Protein AF-A0A174F7H2-F1 (afdb_monomer)

Organism: NCBI:txid338188

Mean predicted aligned error: 3.06 Å

pLDDT: mean 94.6, std 4.94, range [62.25, 98.12]

Secondary structure (DSSP, 8-state):
-HHHHHHHHHHHHHHHTT--SHHHHHSSHHHHHHHHHHHHHHHHHHHHHHHHHHHTTT--

Sequence (60 aa):
MLLFVEERINTTIERCGSVISVNDFLASPDKMDIFDATCMRLQTIGETVKNIDDLTNHEF

Solvent-accessible surface area (backbone atoms only — not comparable to full-atom values): 3451 Å² total; per-residue (Å²): 109,67,69,55,42,51,52,47,50,53,53,44,53,64,74,44,65,86,57,87,52,77,64,54,33,71,72,40,72,75,34,36,50,53,46,54,52,40,54,53,44,54,51,54,38,51,54,51,51,49,54,49,34,61,76,50,70,69,74,115

Structure (mmCIF, N/CA/C/O backbone):
data_AF-A0A174F7H2-F1
#
_entry.id   AF-A0A174F7H2-F1
#
loop_
_atom_site.group_PDB
_atom_site.id
_atom_site.type_symbol
_atom_site.label_atom_id
_atom_site.label_alt_id
_atom_site.label_comp_id
_atom_site.label_asym_id
_atom_site.label_entity_id
_atom_site.label_seq_id
_atom_site.pdbx_PDB_ins_code
_atom_site.Cartn_x
_atom_site.Cartn_y
_atom_site.Cartn_z
_atom_site.occupancy
_atom_site.B_iso_or_equiv
_atom_site.auth_seq_id
_atom_site.auth_comp_id
_atom_site.auth_asym_id
_atom_site.auth_atom_id
_atom_site.pdbx_PDB_model_num
ATOM 1 N N . MET A 1 1 ? -12.439 -1.696 9.029 1.00 86.44 1 MET A N 1
ATOM 2 C CA . MET A 1 1 ? -11.218 -0.877 8.850 1.00 86.44 1 MET A CA 1
ATOM 3 C C . MET A 1 1 ? -9.963 -1.743 8.803 1.00 86.44 1 MET A C 1
ATOM 5 O O . MET A 1 1 ? -9.221 -1.609 7.845 1.00 86.44 1 MET A O 1
ATOM 9 N N . LEU A 1 2 ? -9.764 -2.692 9.730 1.00 94.12 2 LEU A N 1
ATOM 10 C CA . LEU A 1 2 ? -8.604 -3.603 9.688 1.00 94.12 2 LEU A CA 1
ATOM 11 C C . LEU A 1 2 ? -8.536 -4.487 8.428 1.00 94.12 2 LEU A C 1
ATOM 13 O O . LEU A 1 2 ? -7.495 -4.523 7.789 1.00 94.12 2 LEU A O 1
ATOM 17 N N . LEU A 1 3 ? -9.648 -5.103 8.003 1.00 96.75 3 LEU A N 1
ATOM 18 C CA . LEU A 1 3 ? -9.691 -5.878 6.745 1.00 96.75 3 LEU A CA 1
ATOM 19 C C . LEU A 1 3 ? -9.328 -5.037 5.514 1.00 96.75 3 LEU A C 1
ATOM 21 O O . LEU A 1 3 ? -8.679 -5.516 4.595 1.00 96.75 3 LEU A O 1
ATOM 25 N N . PHE A 1 4 ? -9.728 -3.763 5.512 1.00 95.44 4 PHE A N 1
ATOM 26 C CA . PHE A 1 4 ? -9.354 -2.839 4.449 1.00 95.44 4 PHE A CA 1
ATOM 27 C C . PHE A 1 4 ? -7.843 -2.589 4.471 1.00 95.44 4 PHE A C 1
ATOM 29 O O . PHE A 1 4 ? -7.194 -2.728 3.443 1.00 95.44 4 PHE A O 1
ATOM 36 N N . VAL A 1 5 ? -7.259 -2.295 5.638 1.00 97.31 5 VAL A N 1
ATOM 37 C CA . VAL A 1 5 ? -5.800 -2.149 5.784 1.00 97.31 5 VAL A CA 1
ATOM 38 C C . VAL A 1 5 ? -5.069 -3.395 5.275 1.00 97.31 5 VAL A C 1
ATOM 40 O O . VAL A 1 5 ? -4.138 -3.271 4.482 1.00 97.31 5 VAL A O 1
ATOM 43 N N . GLU A 1 6 ? -5.529 -4.583 5.661 1.00 97.75 6 GLU A N 1
ATOM 44 C CA . GLU A 1 6 ? -4.972 -5.861 5.212 1.00 97.75 6 GLU A CA 1
ATOM 45 C C . GLU A 1 6 ? -5.035 -6.020 3.684 1.00 97.75 6 GLU A C 1
ATOM 47 O O . GLU A 1 6 ? -4.021 -6.309 3.048 1.00 97.75 6 GLU A O 1
ATOM 52 N N . GLU A 1 7 ? -6.185 -5.748 3.063 1.00 97.69 7 GLU A N 1
ATOM 53 C CA . GLU A 1 7 ? -6.342 -5.777 1.605 1.00 97.69 7 GLU A CA 1
ATOM 54 C C . GLU A 1 7 ? -5.358 -4.821 0.908 1.00 97.69 7 GLU A C 1
ATOM 56 O O . GLU A 1 7 ? -4.722 -5.172 -0.096 1.00 97.69 7 GLU A O 1
ATOM 61 N N . ARG A 1 8 ? -5.180 -3.608 1.451 1.00 97.19 8 ARG A N 1
ATOM 62 C CA . ARG A 1 8 ? -4.250 -2.618 0.894 1.00 97.19 8 ARG A CA 1
ATOM 63 C C . ARG A 1 8 ? -2.792 -3.058 1.016 1.00 97.19 8 ARG A C 1
ATOM 65 O O . ARG A 1 8 ? -2.025 -2.838 0.071 1.00 97.19 8 ARG A O 1
ATOM 72 N N . ILE A 1 9 ? -2.425 -3.692 2.129 1.00 97.50 9 ILE A N 1
ATOM 73 C CA . ILE A 1 9 ? -1.091 -4.264 2.347 1.00 97.50 9 ILE A CA 1
ATOM 74 C C . ILE A 1 9 ? -0.843 -5.393 1.346 1.00 97.50 9 ILE A C 1
ATOM 76 O O . ILE A 1 9 ? 0.138 -5.338 0.606 1.00 97.50 9 ILE A O 1
ATOM 80 N N . ASN A 1 10 ? -1.764 -6.353 1.241 1.00 97.94 10 ASN A N 1
ATOM 81 C CA . ASN A 1 10 ? -1.636 -7.490 0.327 1.00 97.94 10 ASN A CA 1
ATOM 82 C C . ASN A 1 10 ? -1.504 -7.035 -1.131 1.00 97.94 10 ASN A C 1
ATOM 84 O O . ASN A 1 10 ? -0.605 -7.479 -1.843 1.00 97.94 10 ASN A O 1
ATOM 88 N N . THR A 1 11 ? -2.320 -6.062 -1.547 1.00 96.94 11 THR A N 1
ATOM 89 C CA . THR A 1 11 ? -2.216 -5.464 -2.887 1.00 96.94 11 THR A CA 1
ATOM 90 C C . THR A 1 11 ? -0.852 -4.806 -3.110 1.00 96.94 11 THR A C 1
ATOM 92 O O . THR A 1 11 ? -0.299 -4.869 -4.205 1.00 96.94 11 THR A O 1
ATOM 95 N N . THR A 1 12 ? -0.307 -4.131 -2.096 1.00 96.25 12 THR A N 1
ATOM 96 C CA . THR A 1 12 ? 1.010 -3.484 -2.191 1.00 96.25 12 THR A CA 1
ATOM 97 C C . THR A 1 12 ? 2.113 -4.519 -2.382 1.00 96.25 12 THR A C 1
ATOM 99 O O . THR A 1 12 ? 2.942 -4.366 -3.275 1.00 96.25 12 THR A O 1
ATOM 102 N N . ILE A 1 13 ? 2.080 -5.600 -1.601 1.00 96.31 13 ILE A N 1
ATOM 103 C CA . ILE A 1 13 ? 3.038 -6.704 -1.706 1.00 96.31 13 ILE A CA 1
ATOM 104 C C . ILE A 1 13 ? 2.967 -7.347 -3.096 1.00 96.31 13 ILE A C 1
ATOM 106 O O . ILE A 1 13 ? 3.998 -7.505 -3.745 1.00 96.31 13 ILE A O 1
ATOM 110 N N . GL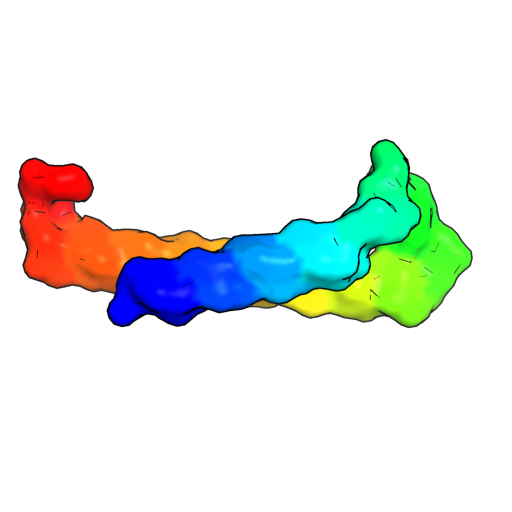U A 1 14 ? 1.763 -7.655 -3.586 1.00 96.75 14 GLU A N 1
ATOM 111 C CA . GLU A 1 14 ? 1.567 -8.258 -4.908 1.00 96.75 14 GLU A CA 1
ATOM 112 C C . GLU A 1 14 ? 2.139 -7.371 -6.026 1.00 96.75 14 GLU A C 1
ATOM 114 O O . GLU A 1 14 ? 2.889 -7.839 -6.884 1.00 96.75 14 GLU A O 1
ATOM 119 N N . ARG A 1 15 ? 1.834 -6.067 -6.003 1.00 93.94 15 ARG A N 1
ATOM 120 C CA . ARG A 1 15 ? 2.259 -5.127 -7.054 1.00 93.94 15 ARG A CA 1
ATOM 121 C C . AR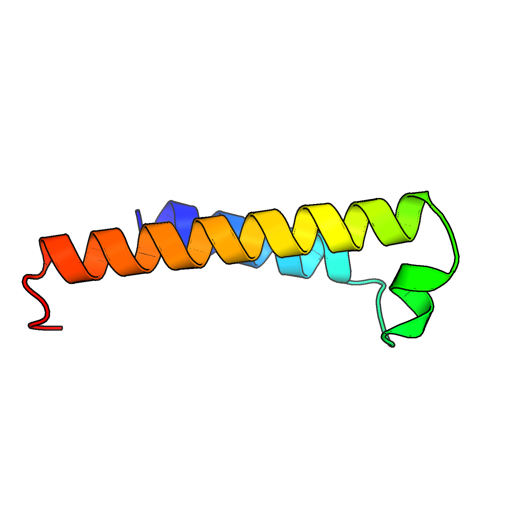G A 1 15 ? 3.751 -4.818 -7.020 1.00 93.94 15 ARG A C 1
ATOM 123 O O . ARG A 1 15 ? 4.333 -4.563 -8.073 1.00 93.94 15 ARG A O 1
ATOM 130 N N . CYS A 1 16 ? 4.367 -4.890 -5.846 1.00 94.25 16 CYS A N 1
ATOM 131 C CA . CYS A 1 16 ? 5.806 -4.724 -5.675 1.00 94.25 16 CYS A CA 1
ATOM 132 C C . CYS A 1 16 ? 6.588 -6.041 -5.798 1.00 94.25 16 CYS A C 1
ATOM 134 O O . CYS A 1 16 ? 7.808 -6.016 -5.693 1.00 94.25 16 CYS A O 1
ATOM 136 N N . GLY A 1 17 ? 5.939 -7.181 -6.064 1.00 92.88 17 GLY A N 1
ATOM 137 C CA . GLY A 1 17 ? 6.591 -8.497 -6.044 1.00 92.88 17 GLY A CA 1
ATOM 138 C C . GLY A 1 17 ? 7.751 -8.670 -7.034 1.00 92.88 17 GLY A C 1
ATOM 139 O O . GLY A 1 17 ? 8.620 -9.508 -6.815 1.00 92.88 17 GLY A O 1
ATOM 140 N N . SER A 1 18 ? 7.800 -7.872 -8.107 1.00 87.94 18 SER A N 1
ATOM 141 C CA . SER A 1 18 ? 8.908 -7.877 -9.078 1.00 87.94 18 SER A CA 1
ATOM 142 C C . SER A 1 18 ? 10.027 -6.874 -8.765 1.00 87.94 18 SER A C 1
ATOM 144 O O . SER A 1 18 ? 10.951 -6.745 -9.562 1.00 87.94 18 SER A O 1
ATOM 146 N N . VAL A 1 19 ? 9.891 -6.079 -7.703 1.00 91.69 19 VAL A N 1
ATOM 147 C CA . VAL A 1 19 ? 10.827 -5.008 -7.342 1.00 91.69 19 VAL A CA 1
ATOM 148 C C . VAL A 1 19 ? 11.868 -5.580 -6.387 1.00 91.69 19 VAL A C 1
ATOM 150 O O . VAL A 1 19 ? 11.538 -6.032 -5.295 1.00 91.69 19 VAL A O 1
ATOM 153 N N . ILE A 1 20 ? 13.130 -5.546 -6.798 1.00 91.06 20 ILE A N 1
ATOM 154 C CA . ILE A 1 20 ? 14.274 -6.068 -6.042 1.00 91.06 20 ILE A CA 1
ATOM 155 C C . ILE A 1 20 ? 15.120 -4.905 -5.507 1.00 91.06 20 ILE A C 1
ATOM 157 O O . ILE A 1 20 ? 15.726 -5.005 -4.441 1.00 91.06 20 ILE A O 1
ATOM 161 N N . SER A 1 21 ? 15.145 -3.784 -6.229 1.00 93.31 21 SER A N 1
ATOM 162 C CA . SER A 1 21 ? 15.885 -2.580 -5.866 1.00 93.31 21 SER A CA 1
ATOM 163 C C . SER A 1 21 ? 15.097 -1.304 -6.158 1.00 93.31 21 SER A C 1
ATOM 165 O O . SER A 1 21 ? 14.171 -1.288 -6.966 1.00 93.31 21 SER A O 1
ATOM 167 N N . VAL A 1 22 ? 15.516 -0.194 -5.546 1.00 89.00 22 VAL A N 1
ATOM 168 C CA . VAL A 1 22 ? 14.927 1.135 -5.796 1.00 89.00 22 VAL A CA 1
ATOM 169 C C . VAL A 1 22 ? 15.019 1.528 -7.275 1.00 89.00 22 VAL A C 1
ATOM 171 O O . VAL A 1 22 ? 14.103 2.151 -7.804 1.00 89.00 22 VAL A O 1
ATOM 174 N N . ASN A 1 23 ? 16.087 1.122 -7.969 1.00 94.38 23 ASN A N 1
ATOM 175 C CA . ASN A 1 23 ? 16.270 1.441 -9.385 1.00 94.38 23 ASN A CA 1
ATOM 176 C C . ASN A 1 23 ? 15.196 0.798 -10.275 1.00 94.38 23 ASN A C 1
ATOM 178 O O . ASN A 1 23 ? 14.912 1.327 -11.347 1.00 94.38 23 ASN A O 1
ATOM 182 N N . ASP A 1 24 ? 14.556 -0.288 -9.830 1.00 93.12 24 ASP A N 1
ATOM 183 C CA . ASP A 1 24 ? 13.519 -0.970 -10.610 1.00 93.12 24 ASP A CA 1
ATOM 184 C C . ASP A 1 24 ? 12.258 -0.110 -10.747 1.00 93.12 24 ASP A C 1
ATOM 186 O O . ASP A 1 24 ? 11.562 -0.206 -11.757 1.00 93.12 24 ASP A O 1
ATOM 190 N N . PHE A 1 25 ? 11.986 0.766 -9.771 1.00 92.69 25 PHE A N 1
ATOM 191 C CA . PHE A 1 25 ? 10.916 1.761 -9.863 1.00 92.69 25 PHE A CA 1
ATOM 192 C C . PHE A 1 25 ? 11.244 2.877 -10.856 1.00 92.69 25 PHE A C 1
ATOM 194 O O . PHE A 1 25 ? 10.349 3.398 -11.506 1.00 92.69 25 PHE A O 1
ATOM 201 N N . LEU A 1 26 ? 12.524 3.218 -11.010 1.00 93.81 26 LEU A N 1
ATOM 202 C CA . LEU A 1 26 ? 12.982 4.312 -11.873 1.00 93.81 26 LEU A CA 1
ATOM 203 C C . LEU A 1 26 ? 13.266 3.863 -13.314 1.00 93.81 26 LEU A C 1
ATOM 205 O O . LEU A 1 26 ? 13.577 4.685 -14.173 1.00 93.81 26 LEU A O 1
ATOM 209 N N . ALA A 1 27 ? 13.171 2.561 -13.588 1.00 93.31 27 ALA A N 1
ATOM 210 C CA . ALA A 1 27 ? 13.554 1.974 -14.867 1.00 93.31 27 ALA A CA 1
ATOM 211 C C . ALA A 1 27 ? 12.630 2.368 -16.035 1.0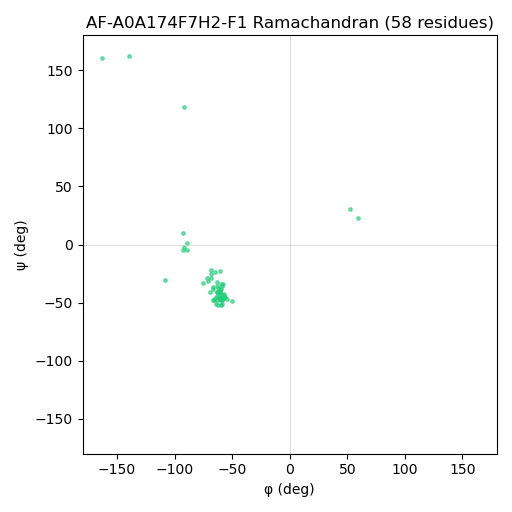0 93.31 27 ALA A C 1
ATOM 213 O O . ALA A 1 27 ? 13.032 2.269 -17.193 1.00 93.31 27 ALA A O 1
ATOM 214 N N . SER A 1 28 ? 11.388 2.781 -15.758 1.00 9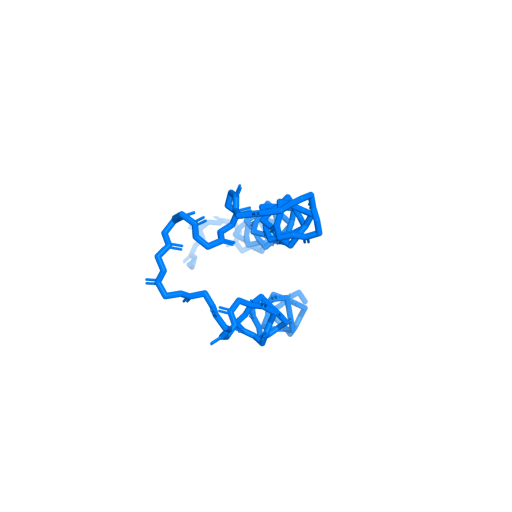5.00 28 SER A N 1
ATOM 215 C CA . SER A 1 28 ? 10.427 3.221 -16.780 1.00 95.00 28 SER A CA 1
ATOM 216 C C . SER A 1 28 ? 9.262 4.007 -16.164 1.00 95.00 28 SER A C 1
ATOM 218 O O . SER A 1 28 ? 9.003 3.835 -14.971 1.00 95.00 28 SER A O 1
ATOM 220 N N . PRO A 1 29 ? 8.520 4.803 -16.958 1.00 95.25 29 PRO A N 1
ATOM 221 C CA . PRO A 1 29 ? 7.290 5.466 -16.513 1.00 95.25 29 PRO A CA 1
ATOM 222 C C . PRO A 1 29 ? 6.298 4.518 -15.833 1.00 95.25 29 PRO A C 1
ATOM 224 O O . PRO A 1 29 ? 5.911 4.766 -14.700 1.00 95.25 29 PRO A O 1
ATOM 227 N N . ASP A 1 30 ? 6.009 3.366 -16.439 1.00 94.00 30 ASP A N 1
ATOM 228 C CA . ASP A 1 30 ? 5.082 2.378 -15.873 1.00 94.00 30 ASP A CA 1
ATOM 229 C C . ASP A 1 30 ? 5.528 1.867 -14.491 1.00 94.00 30 ASP A C 1
ATOM 231 O O . ASP A 1 30 ? 4.712 1.553 -13.625 1.00 94.00 30 ASP A O 1
ATOM 235 N N . LYS A 1 31 ? 6.842 1.756 -14.264 1.00 93.50 31 LYS A N 1
ATOM 236 C CA . LYS A 1 31 ? 7.394 1.348 -12.966 1.00 93.50 31 LYS A CA 1
ATOM 237 C C . LYS A 1 31 ? 7.323 2.478 -11.938 1.00 93.50 31 LYS A C 1
ATOM 239 O O . LYS A 1 31 ? 7.083 2.190 -10.765 1.00 93.50 31 LYS A O 1
ATOM 244 N N . MET A 1 32 ? 7.453 3.732 -12.369 1.00 95.50 32 MET A N 1
ATOM 245 C CA . MET A 1 32 ? 7.220 4.896 -11.512 1.00 95.50 32 MET A CA 1
ATOM 246 C C . MET A 1 32 ? 5.741 4.999 -11.123 1.00 95.50 32 MET A C 1
ATOM 248 O O . MET A 1 32 ? 5.447 5.241 -9.958 1.00 95.50 32 MET A O 1
ATOM 252 N N . ASP A 1 33 ? 4.809 4.665 -12.018 1.00 95.38 33 ASP A N 1
ATOM 253 C CA . ASP A 1 33 ? 3.381 4.608 -11.679 1.00 95.38 33 ASP A CA 1
ATOM 254 C C . ASP A 1 33 ? 3.089 3.557 -10.594 1.00 95.38 33 ASP A C 1
ATOM 256 O O . ASP A 1 33 ? 2.263 3.775 -9.703 1.00 95.38 33 ASP A O 1
ATOM 260 N N . ILE A 1 34 ? 3.782 2.408 -10.615 1.00 94.25 34 ILE A N 1
ATOM 261 C CA . ILE A 1 34 ? 3.680 1.411 -9.535 1.00 94.25 34 ILE A CA 1
ATOM 262 C C . ILE A 1 34 ? 4.187 1.998 -8.214 1.00 94.25 34 ILE A C 1
ATOM 264 O O . ILE A 1 34 ? 3.568 1.754 -7.172 1.00 94.25 34 ILE A O 1
ATOM 268 N N . PHE A 1 35 ? 5.284 2.757 -8.243 1.00 95.44 35 PHE A N 1
ATOM 269 C CA . PHE A 1 35 ? 5.827 3.429 -7.064 1.00 95.44 35 PHE A CA 1
ATOM 270 C C . PHE A 1 35 ? 4.838 4.451 -6.496 1.00 95.44 35 PHE A C 1
ATOM 272 O O . PHE A 1 35 ? 4.469 4.359 -5.324 1.00 95.44 35 PHE A O 1
ATOM 279 N N . ASP A 1 36 ? 4.325 5.348 -7.332 1.00 96.06 36 ASP A N 1
ATOM 280 C CA . ASP A 1 36 ? 3.368 6.380 -6.933 1.00 96.06 36 ASP A CA 1
ATOM 281 C C . ASP A 1 36 ? 2.086 5.759 -6.381 1.00 96.06 36 ASP A C 1
ATOM 283 O O . ASP A 1 36 ? 1.628 6.096 -5.283 1.00 96.06 36 ASP A O 1
ATOM 287 N N . ALA A 1 37 ? 1.549 4.757 -7.082 1.00 96.12 37 ALA A N 1
ATOM 288 C CA . ALA A 1 37 ? 0.388 4.025 -6.614 1.00 96.12 37 ALA A CA 1
ATOM 289 C C . ALA A 1 37 ? 0.664 3.349 -5.264 1.00 96.12 37 ALA A C 1
ATOM 291 O O . ALA A 1 37 ? -0.231 3.310 -4.424 1.00 96.12 37 ALA A O 1
ATOM 292 N N . THR A 1 38 ? 1.874 2.819 -5.044 1.00 95.56 38 THR A N 1
ATOM 293 C CA . THR A 1 38 ? 2.313 2.226 -3.768 1.00 95.56 38 THR A CA 1
ATOM 294 C C . THR A 1 38 ? 2.331 3.252 -2.643 1.00 95.56 38 THR A C 1
ATOM 296 O O . THR A 1 38 ? 1.726 3.002 -1.598 1.00 95.56 38 THR A O 1
ATOM 299 N N . CYS A 1 39 ? 2.920 4.425 -2.874 1.00 96.38 39 CYS A N 1
ATOM 300 C CA . CYS A 1 39 ? 2.919 5.539 -1.927 1.00 96.38 39 CYS A CA 1
ATOM 301 C C . CYS A 1 39 ? 1.494 5.944 -1.530 1.00 96.38 39 CYS A C 1
ATOM 303 O O . CYS A 1 39 ? 1.199 6.055 -0.339 1.00 96.38 39 CYS A O 1
ATOM 305 N N . MET A 1 40 ? 0.578 6.050 -2.499 1.00 97.56 40 MET A N 1
ATOM 306 C CA . MET A 1 40 ? -0.835 6.314 -2.209 1.00 97.56 40 MET A CA 1
ATOM 307 C C . MET A 1 40 ? -1.466 5.215 -1.340 1.00 97.56 40 MET A C 1
ATOM 309 O O . MET A 1 40 ? -2.213 5.526 -0.415 1.00 97.56 40 MET A O 1
ATOM 3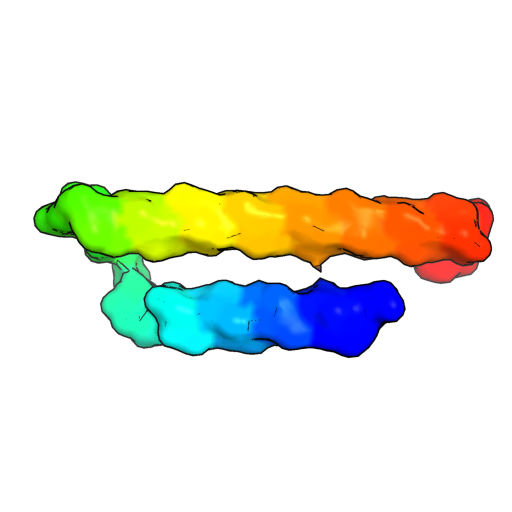13 N N . ARG A 1 41 ? -1.158 3.926 -1.579 1.00 97.12 41 ARG A N 1
ATOM 314 C CA . ARG A 1 41 ? -1.678 2.828 -0.731 1.00 97.12 41 ARG A CA 1
ATOM 315 C C . ARG A 1 41 ? -1.202 2.978 0.710 1.00 97.12 41 ARG A C 1
ATOM 317 O O . ARG A 1 41 ? -2.012 2.840 1.622 1.00 97.12 41 ARG A O 1
ATOM 324 N N . LEU A 1 42 ? 0.090 3.253 0.895 1.00 97.69 42 LEU A N 1
ATOM 325 C CA . LEU A 1 42 ? 0.707 3.409 2.212 1.00 97.69 42 LEU A CA 1
ATOM 326 C C . LEU A 1 42 ? 0.121 4.602 2.970 1.00 97.69 42 LEU A C 1
ATOM 328 O O . LEU A 1 42 ? -0.182 4.471 4.154 1.00 97.69 42 LEU A O 1
ATOM 332 N N . GLN A 1 43 ? -0.114 5.724 2.285 1.00 98.12 43 GLN A N 1
ATOM 333 C CA . GLN A 1 43 ? -0.786 6.877 2.878 1.00 98.12 43 GLN A CA 1
ATOM 334 C C . GLN A 1 43 ? -2.184 6.504 3.388 1.00 98.12 43 GLN A C 1
ATOM 336 O O . GLN A 1 43 ? -2.491 6.726 4.557 1.00 98.12 43 GLN A O 1
ATOM 341 N N . THR A 1 44 ? -3.008 5.871 2.548 1.00 97.50 44 THR A N 1
ATOM 342 C CA . THR A 1 44 ? -4.369 5.471 2.938 1.00 97.50 44 THR A CA 1
ATOM 343 C C . THR A 1 44 ? -4.375 4.446 4.079 1.00 97.50 44 THR A C 1
ATOM 345 O O . THR A 1 44 ? -5.251 4.493 4.946 1.00 97.50 44 THR A O 1
ATOM 348 N N . ILE A 1 45 ? -3.402 3.527 4.111 1.00 98.06 45 ILE A N 1
ATOM 349 C CA . ILE A 1 45 ? -3.205 2.612 5.245 1.00 98.06 45 ILE A CA 1
ATOM 350 C C . ILE A 1 45 ? -2.943 3.414 6.522 1.00 98.06 45 ILE A C 1
ATOM 352 O O . ILE A 1 45 ? -3.646 3.209 7.508 1.00 98.06 45 ILE A O 1
ATOM 356 N N . GLY A 1 46 ? -1.984 4.344 6.496 1.00 97.62 46 GLY A N 1
ATOM 357 C CA . GLY A 1 46 ? -1.629 5.168 7.653 1.00 97.62 46 GLY A CA 1
ATOM 358 C C . GLY A 1 46 ? -2.802 6.002 8.171 1.00 97.62 46 GLY A C 1
ATOM 359 O O . GLY A 1 46 ? -3.075 6.001 9.368 1.00 97.62 46 GLY A O 1
ATOM 360 N N . GLU A 1 47 ? -3.551 6.642 7.272 1.00 98.12 47 GLU A N 1
ATOM 361 C CA . GLU A 1 47 ? -4.768 7.388 7.617 1.00 98.12 47 GLU A CA 1
ATOM 362 C C . GLU A 1 47 ? -5.830 6.481 8.254 1.00 98.12 47 GLU A C 1
ATOM 364 O O . GLU A 1 47 ? -6.456 6.851 9.245 1.00 98.12 47 GLU A O 1
ATOM 369 N N . THR A 1 48 ? -6.009 5.264 7.735 1.00 97.69 48 THR A N 1
ATOM 370 C CA . THR A 1 48 ? -6.981 4.315 8.294 1.00 97.69 48 THR A CA 1
ATOM 371 C C . THR A 1 48 ? -6.557 3.810 9.669 1.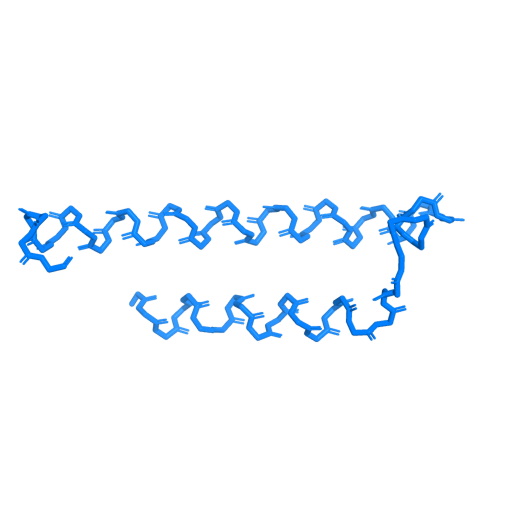00 97.69 48 THR A C 1
ATOM 373 O O . THR A 1 48 ? -7.406 3.692 10.548 1.00 97.69 48 THR A O 1
ATOM 376 N N . VAL A 1 49 ? -5.268 3.519 9.866 1.00 97.00 49 VAL A N 1
ATOM 377 C CA . VAL A 1 49 ? -4.725 3.105 11.169 1.00 97.00 49 VAL A CA 1
ATOM 378 C C . VAL A 1 49 ? -4.890 4.225 12.190 1.00 97.00 49 VAL A C 1
ATOM 380 O O . VAL A 1 49 ? -5.386 3.961 13.279 1.00 97.00 49 VAL A O 1
ATOM 383 N N . LYS A 1 50 ? -4.588 5.473 11.817 1.00 97.06 50 LYS A N 1
ATOM 384 C CA . LYS A 1 50 ? -4.841 6.636 12.673 1.00 97.06 50 LYS A CA 1
ATOM 385 C C . LYS A 1 50 ? -6.317 6.745 13.065 1.00 97.06 50 LYS A C 1
ATOM 387 O O . LYS A 1 50 ? -6.627 6.912 14.232 1.00 97.06 50 LYS A O 1
ATOM 392 N N . ASN A 1 51 ? -7.231 6.589 12.110 1.00 96.81 51 ASN A N 1
ATOM 393 C CA . ASN A 1 51 ? -8.660 6.635 12.416 1.00 96.81 51 ASN A CA 1
ATOM 394 C C . ASN A 1 51 ? -9.095 5.500 13.364 1.00 96.81 51 ASN A C 1
ATOM 396 O O . ASN A 1 51 ? -10.037 5.679 14.127 1.00 96.81 51 ASN A O 1
ATOM 400 N N . ILE A 1 52 ? -8.458 4.324 13.303 1.00 95.88 52 ILE A N 1
ATOM 401 C CA . ILE A 1 52 ? -8.711 3.241 14.267 1.00 95.88 52 ILE A CA 1
ATOM 402 C C . ILE A 1 52 ? -8.227 3.660 15.656 1.00 95.88 52 ILE A C 1
ATOM 404 O O . ILE A 1 52 ? -8.994 3.525 16.601 1.00 95.88 52 ILE A O 1
ATOM 408 N N . ASP A 1 53 ? -7.007 4.190 15.751 1.00 96.56 53 ASP A 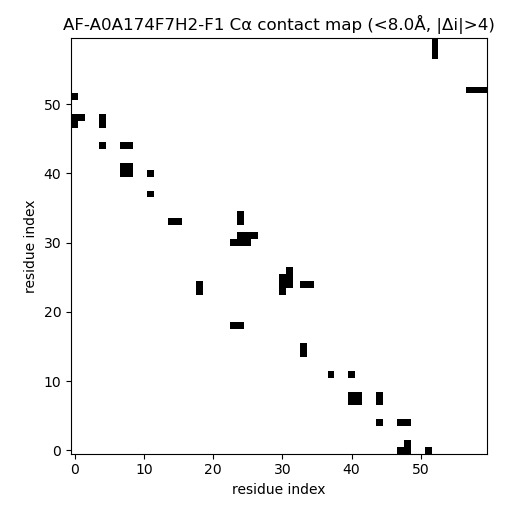N 1
ATOM 409 C CA . ASP A 1 53 ? -6.405 4.677 16.997 1.00 96.56 53 ASP A CA 1
ATOM 410 C C . ASP A 1 53 ? -7.276 5.757 17.673 1.00 96.56 53 ASP A C 1
ATOM 412 O O . ASP A 1 53 ? -7.594 5.670 18.862 1.00 96.56 53 ASP A O 1
ATOM 416 N N . ASP A 1 54 ? -7.779 6.707 16.876 1.00 96.81 54 ASP A N 1
ATOM 417 C CA . ASP A 1 54 ? -8.723 7.739 17.316 1.00 96.81 54 ASP A CA 1
ATOM 418 C C . ASP A 1 54 ? -10.039 7.116 17.842 1.00 96.81 54 ASP A C 1
ATOM 420 O O . ASP A 1 54 ? -10.563 7.533 18.875 1.00 96.81 54 ASP A O 1
ATOM 424 N N . LEU A 1 55 ? -10.578 6.086 17.169 1.00 95.75 55 LEU A N 1
ATOM 425 C CA . LEU A 1 55 ? -11.790 5.370 17.608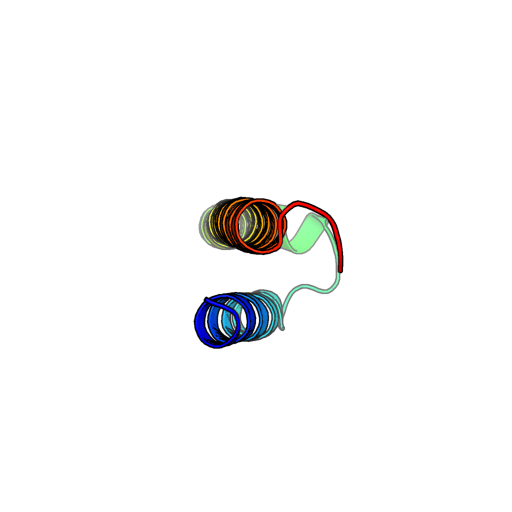 1.00 95.75 55 LEU A CA 1
ATOM 426 C C . LEU A 1 55 ? -11.572 4.553 18.887 1.00 95.75 55 LEU A C 1
ATOM 428 O 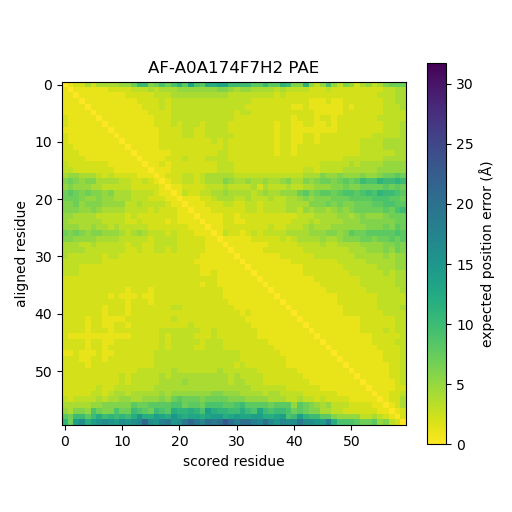O . LEU A 1 55 ? -12.530 4.288 19.615 1.00 95.75 55 LEU A O 1
ATOM 432 N N . THR A 1 56 ? -10.333 4.148 19.151 1.00 94.88 56 THR A N 1
ATOM 433 C CA . THR A 1 56 ? -9.931 3.450 20.372 1.00 94.88 56 THR A CA 1
ATOM 434 C C . THR A 1 56 ? -9.442 4.398 21.466 1.00 94.88 56 THR A C 1
ATOM 436 O O . THR A 1 56 ? -8.922 3.931 22.473 1.00 94.88 56 THR A O 1
ATOM 439 N N . ASN A 1 57 ? -9.620 5.715 21.297 1.00 94.69 57 ASN A N 1
ATOM 440 C CA . ASN A 1 57 ? -9.172 6.756 22.228 1.00 94.69 57 ASN A CA 1
ATOM 441 C C . ASN A 1 57 ? -7.679 6.655 22.602 1.00 94.69 57 ASN A C 1
ATOM 443 O O . ASN A 1 57 ? -7.300 7.029 23.710 1.00 94.69 57 ASN A O 1
ATOM 447 N N . HIS A 1 58 ? -6.837 6.154 21.694 1.00 91.12 58 HIS A N 1
ATOM 448 C CA . HIS A 1 58 ? -5.406 5.918 21.931 1.00 91.12 58 HIS A CA 1
ATOM 449 C C . HIS A 1 58 ? -5.088 4.943 23.079 1.00 91.12 58 HIS A C 1
ATOM 451 O O . HIS A 1 58 ? -4.012 5.007 23.677 1.00 91.12 58 HIS A O 1
ATOM 457 N N . GLU A 1 59 ? -6.026 4.061 23.433 1.00 89.75 59 GLU A N 1
ATOM 458 C CA . GLU A 1 59 ? -5.869 3.128 24.557 1.00 89.75 59 GLU A CA 1
ATOM 459 C C . GLU A 1 59 ? -5.299 1.755 24.152 1.00 89.75 59 GLU A C 1
ATOM 461 O O . GLU A 1 59 ? -5.033 0.933 25.033 1.00 89.75 59 GLU A O 1
ATOM 466 N N . PHE A 1 60 ? -5.104 1.499 22.852 1.00 62.25 60 PHE A N 1
ATOM 467 C CA . PHE A 1 60 ? -4.686 0.201 22.304 1.00 62.25 60 PHE A CA 1
ATOM 468 C C . PHE A 1 60 ? -3.598 0.320 21.238 1.00 62.25 60 PHE A C 1
ATOM 470 O O . PHE A 1 60 ? -3.693 1.235 20.395 1.00 62.25 60 PHE A O 1
#

Foldseek 3Di:
DVVLLVVLVVVLCVLCVPPPDPVQLVVDPVSVVNVVVSVVSVVVSVVVVVVVCVVVVVPD

Radius of gyration: 14.17 Å; Cα contacts (8 Å, |Δi|>4): 30; chains: 1; bounding box: 28×16×41 Å